Protein AF-A0A4S8QZP9-F1 (afdb_monomer_lite)

InterPro domains:
  IPR011009 Protein kinase-like domain superfamily [SSF56112] (64-134)

Sequence (142 aa):
MNAFDAGKLPTTMPICCIKGIIVVDIEEVLENCKTVSEIELNEKWGYNQDDATDITNPKYMAGFVLSYIEKKGTLFNIAPWNDCSNELRHRWAYELKDLVHQIHTADLIWGDAKPQNILVDMNDRLWLIDFDGGYTPSWAEK

Secondary structure (DSSP, 8-state):
-----GGGS-TTS-B--EEEEEEEEHHHHHTTSPPPPHHHHHHHH---TTTS-------EEEEEEE----EEEEHHHHTTSTTS-HHHHHHHHHHHHHHHHHHHHTT---TT--GGGEEEETTS-EEE---S----TTSS--

Structure (mmCIF, N/CA/C/O backbone):
data_AF-A0A4S8QZP9-F1
#
_entry.id   AF-A0A4S8QZP9-F1
#
loop_
_atom_site.group_PDB
_atom_site.id
_atom_site.type_symbol
_atom_site.label_atom_id
_atom_site.label_alt_id
_atom_site.label_comp_id
_atom_site.label_asym_id
_atom_site.label_entity_id
_atom_site.label_seq_id
_atom_site.pdbx_PDB_ins_code
_atom_site.Cartn_x
_atom_site.Cartn_y
_atom_site.Cartn_z
_atom_site.occupancy
_atom_site.B_iso_or_equiv
_atom_site.auth_seq_id
_atom_site.auth_comp_id
_atom_site.auth_asym_id
_atom_site.auth_atom_id
_atom_site.pdbx_PDB_model_num
ATOM 1 N N . MET A 1 1 ? -19.133 6.176 2.510 1.00 45.94 1 MET A N 1
ATOM 2 C CA . MET A 1 1 ? -18.125 5.581 1.613 1.00 45.94 1 MET A CA 1
ATOM 3 C C . MET A 1 1 ? -18.460 4.101 1.487 1.00 45.94 1 MET A C 1
ATOM 5 O O . MET A 1 1 ? -18.696 3.483 2.518 1.00 45.94 1 MET A O 1
ATOM 9 N N . ASN A 1 2 ? -18.616 3.560 0.275 1.00 50.47 2 ASN A N 1
ATOM 10 C CA . ASN A 1 2 ? -18.863 2.122 0.111 1.00 50.47 2 ASN A CA 1
ATOM 11 C C . ASN A 1 2 ? -17.557 1.376 0.401 1.00 50.47 2 ASN A C 1
ATOM 13 O O . ASN A 1 2 ? -16.508 1.804 -0.072 1.00 50.47 2 ASN A O 1
ATOM 17 N N . ALA A 1 3 ? -17.613 0.304 1.192 1.00 59.31 3 ALA A N 1
ATOM 18 C CA . ALA A 1 3 ? -16.432 -0.497 1.496 1.00 59.31 3 ALA A CA 1
ATOM 19 C C . ALA A 1 3 ? -15.829 -1.072 0.203 1.00 59.31 3 ALA A C 1
ATOM 21 O O . ALA A 1 3 ? -16.561 -1.546 -0.669 1.00 59.31 3 ALA A O 1
ATOM 22 N N . PHE A 1 4 ? -14.500 -1.029 0.086 1.00 71.56 4 PHE A N 1
ATOM 23 C CA . PHE A 1 4 ? -13.775 -1.667 -1.008 1.00 71.56 4 PHE A CA 1
ATOM 24 C C . PHE A 1 4 ? -13.903 -3.192 -0.868 1.00 71.56 4 PHE A C 1
ATOM 26 O O . PHE A 1 4 ? -13.259 -3.806 -0.016 1.00 71.56 4 PHE A O 1
ATOM 33 N N . ASP A 1 5 ? -14.777 -3.803 -1.670 1.00 77.06 5 ASP A N 1
ATOM 34 C CA . ASP A 1 5 ? -14.998 -5.250 -1.651 1.00 77.06 5 ASP A CA 1
ATOM 35 C C . ASP A 1 5 ? -13.928 -5.973 -2.477 1.00 77.06 5 ASP A C 1
ATOM 37 O O . ASP A 1 5 ? -14.099 -6.263 -3.664 1.00 77.06 5 ASP A O 1
ATOM 41 N N . ALA A 1 6 ? -12.812 -6.285 -1.818 1.00 74.88 6 ALA A N 1
ATOM 42 C CA . ALA A 1 6 ? -11.719 -7.050 -2.407 1.00 74.88 6 ALA A CA 1
ATOM 43 C C . ALA A 1 6 ? -12.132 -8.463 -2.869 1.00 74.88 6 ALA A C 1
ATOM 45 O O . ALA A 1 6 ? -11.390 -9.080 -3.628 1.00 74.88 6 ALA A O 1
ATOM 46 N N . GLY A 1 7 ? -13.308 -8.976 -2.474 1.00 81.38 7 GLY A N 1
ATOM 47 C CA . GLY A 1 7 ? -13.829 -10.263 -2.944 1.00 81.38 7 GLY A CA 1
ATOM 48 C C . GLY A 1 7 ? -14.111 -10.308 -4.450 1.00 81.38 7 GLY A C 1
ATOM 49 O O . GLY A 1 7 ? -14.204 -11.393 -5.020 1.00 81.38 7 GLY A O 1
ATOM 50 N N . LYS A 1 8 ? -14.202 -9.145 -5.108 1.00 85.38 8 LYS A N 1
ATOM 51 C CA . LYS A 1 8 ? -14.336 -9.033 -6.569 1.00 85.38 8 LYS A CA 1
ATOM 52 C C . LYS A 1 8 ? -13.006 -9.115 -7.323 1.00 85.38 8 LYS A C 1
ATOM 54 O O . LYS A 1 8 ? -13.012 -9.231 -8.546 1.00 85.38 8 LYS A O 1
ATOM 59 N N . LEU A 1 9 ? -11.877 -9.024 -6.621 1.00 87.56 9 LEU A N 1
ATOM 60 C CA . LEU A 1 9 ? -10.546 -9.043 -7.221 1.00 87.56 9 LEU A CA 1
ATOM 61 C C . LEU A 1 9 ? -9.980 -10.468 -7.277 1.00 87.56 9 LEU A C 1
ATOM 63 O O . LEU A 1 9 ? -10.350 -11.319 -6.463 1.00 87.56 9 LEU A O 1
ATOM 67 N N . PRO A 1 10 ? -9.041 -10.749 -8.199 1.00 88.88 10 PRO A N 1
ATOM 68 C CA . PRO A 1 10 ? -8.305 -12.006 -8.184 1.00 88.88 10 PRO A CA 1
ATOM 69 C C . PRO A 1 10 ? -7.611 -12.226 -6.834 1.00 88.88 10 PRO A C 1
ATOM 71 O O . PRO A 1 10 ? -6.960 -11.326 -6.306 1.00 88.88 10 PRO A O 1
ATOM 74 N N . THR A 1 11 ? -7.668 -13.446 -6.297 1.00 85.00 11 THR A N 1
ATOM 75 C CA . THR A 1 11 ? -7.042 -13.788 -5.001 1.00 85.00 11 THR A CA 1
ATOM 76 C C . THR A 1 11 ? -5.520 -13.643 -4.995 1.00 85.00 11 THR A C 1
ATOM 78 O O . THR A 1 11 ? -4.906 -13.578 -3.933 1.00 85.00 11 THR A O 1
ATOM 81 N N . THR A 1 12 ? -4.906 -13.600 -6.177 1.00 88.50 12 THR A N 1
ATOM 82 C CA . THR A 1 12 ? -3.469 -13.401 -6.387 1.00 88.50 12 THR A CA 1
ATOM 83 C C . THR A 1 12 ? -3.079 -11.934 -6.537 1.00 88.50 12 THR A C 1
ATOM 85 O O . THR A 1 12 ? -1.900 -11.646 -6.739 1.00 88.50 12 THR A O 1
ATOM 88 N N . MET A 1 13 ? -4.040 -11.008 -6.515 1.00 91.69 13 MET A N 1
ATOM 89 C CA . MET A 1 13 ? -3.746 -9.596 -6.696 1.00 91.69 13 MET A CA 1
ATOM 90 C C . MET A 1 13 ? -2.917 -9.077 -5.502 1.00 91.69 13 MET A C 1
ATOM 92 O O . MET A 1 13 ? -3.301 -9.309 -4.353 1.00 91.69 13 MET A O 1
ATOM 96 N N . PRO A 1 14 ? -1.781 -8.392 -5.739 1.00 93.31 14 PRO A N 1
ATOM 97 C CA . PRO A 1 14 ? -0.871 -7.949 -4.686 1.00 93.31 14 PRO A CA 1
ATOM 98 C C . PRO A 1 14 ? -1.421 -6.704 -3.981 1.00 93.31 14 PRO A C 1
ATOM 100 O O . PRO A 1 14 ? -0.997 -5.574 -4.221 1.00 93.31 14 PRO A O 1
ATOM 103 N N . ILE A 1 15 ? -2.402 -6.911 -3.108 1.00 91.38 15 ILE A N 1
ATOM 104 C CA . ILE A 1 15 ? -3.008 -5.861 -2.291 1.00 91.38 15 ILE A CA 1
ATOM 105 C C . ILE A 1 15 ? -2.868 -6.191 -0.807 1.00 91.38 15 ILE A C 1
ATOM 107 O O . ILE A 1 15 ? -2.929 -7.354 -0.395 1.00 91.38 15 ILE A O 1
ATOM 111 N N . CYS A 1 16 ? -2.701 -5.166 0.026 1.00 89.25 16 CYS A N 1
ATOM 112 C CA . CYS A 1 16 ? -2.785 -5.364 1.468 1.00 89.25 16 CYS A CA 1
ATOM 113 C C . CYS A 1 16 ? -4.232 -5.670 1.874 1.00 89.25 16 CYS A C 1
ATOM 115 O O . CYS A 1 16 ? -5.137 -4.873 1.643 1.00 89.25 16 CYS A O 1
ATOM 117 N N . CYS A 1 17 ? -4.441 -6.828 2.499 1.00 85.88 17 CYS A N 1
ATOM 118 C CA . CYS A 1 17 ? -5.753 -7.257 2.972 1.00 85.88 17 CYS A CA 1
ATOM 119 C C . CYS A 1 17 ? -5.861 -7.136 4.492 1.00 85.88 17 CYS A C 1
ATOM 121 O O . CYS A 1 17 ? -4.941 -7.548 5.212 1.00 85.88 17 CYS A O 1
ATOM 123 N N . ILE A 1 18 ? -7.027 -6.688 4.963 1.00 85.81 18 ILE A N 1
ATOM 124 C CA . ILE A 1 18 ? -7.441 -6.829 6.361 1.00 85.81 18 ILE A CA 1
ATOM 125 C C . ILE A 1 18 ? -7.666 -8.318 6.645 1.00 85.81 18 ILE A C 1
ATOM 127 O O . ILE A 1 18 ? -8.374 -9.013 5.917 1.00 85.81 18 ILE A O 1
ATOM 131 N N . LYS A 1 19 ? -7.029 -8.817 7.701 1.00 86.06 19 LYS A N 1
ATOM 132 C CA . LYS A 1 19 ? -7.128 -10.197 8.193 1.00 86.06 19 LYS A CA 1
ATOM 133 C C . LYS A 1 19 ? -8.022 -10.321 9.422 1.00 86.06 19 LYS A C 1
ATOM 135 O O . LYS A 1 19 ? -8.446 -11.423 9.748 1.00 86.06 19 LYS A O 1
ATOM 140 N N . GLY A 1 20 ? -8.323 -9.208 10.080 1.00 86.75 20 GLY A N 1
ATOM 141 C CA . GLY A 1 20 ? -9.218 -9.171 11.225 1.00 86.75 20 GLY A CA 1
ATOM 142 C C . GLY A 1 20 ? -9.399 -7.760 11.763 1.00 86.75 20 GLY A C 1
ATOM 143 O O . GLY A 1 20 ? -8.655 -6.844 11.409 1.00 86.75 20 GLY A O 1
ATOM 144 N N . ILE A 1 21 ? -10.390 -7.614 12.633 1.00 89.12 21 ILE A N 1
ATOM 145 C CA . ILE A 1 21 ? -10.621 -6.416 13.436 1.00 89.12 21 ILE A CA 1
ATOM 146 C C . ILE A 1 21 ? -10.395 -6.825 14.886 1.00 89.12 21 ILE A C 1
ATOM 148 O O . ILE A 1 21 ? -10.928 -7.842 15.331 1.00 89.12 21 ILE A O 1
ATOM 152 N N . ILE A 1 22 ? -9.593 -6.052 15.605 1.00 88.38 22 ILE A N 1
ATOM 153 C CA . ILE A 1 22 ? -9.390 -6.213 17.042 1.00 88.38 22 ILE A CA 1
ATOM 154 C C . ILE A 1 22 ? -10.124 -5.067 17.725 1.00 88.38 22 ILE A C 1
ATOM 156 O O . ILE A 1 22 ? -10.005 -3.922 17.303 1.00 88.38 22 ILE A O 1
ATOM 160 N N . VAL A 1 23 ? -10.874 -5.377 18.777 1.00 88.25 23 VAL A N 1
ATOM 161 C CA . VAL A 1 23 ? -11.479 -4.376 19.656 1.00 88.25 23 VAL A CA 1
ATOM 162 C C . VAL A 1 23 ? -10.846 -4.545 21.028 1.00 88.25 23 VAL A C 1
ATOM 164 O O . VAL A 1 23 ? -10.920 -5.632 21.599 1.00 88.25 23 VAL A O 1
ATOM 167 N N . VAL A 1 24 ? -10.196 -3.496 21.521 1.00 85.56 24 VAL A N 1
ATOM 168 C CA . VAL A 1 24 ? -9.487 -3.477 22.810 1.00 85.56 24 VAL A CA 1
ATOM 169 C C . VAL A 1 24 ? -10.041 -2.383 23.705 1.00 85.56 24 VAL A C 1
ATOM 171 O O . VAL A 1 24 ? -10.591 -1.403 23.202 1.00 85.56 24 VAL A O 1
ATOM 174 N N . ASP A 1 25 ? -9.910 -2.550 25.020 1.00 86.19 25 ASP A N 1
ATOM 175 C CA . ASP A 1 25 ? -10.184 -1.467 25.963 1.00 86.19 25 ASP A CA 1
ATOM 176 C C . ASP A 1 25 ? -9.152 -0.352 25.756 1.00 86.19 25 ASP A C 1
ATOM 178 O O . ASP A 1 25 ? -7.958 -0.623 25.598 1.00 86.19 25 ASP A O 1
ATOM 182 N N . ILE A 1 26 ? -9.606 0.901 25.689 1.00 82.75 26 ILE A N 1
ATOM 183 C CA . ILE A 1 26 ? -8.686 2.011 25.439 1.00 82.75 26 ILE A CA 1
ATOM 184 C C . ILE A 1 26 ? -7.714 2.201 26.603 1.00 82.75 26 ILE A C 1
ATOM 186 O O . ILE A 1 26 ? -6.581 2.614 26.371 1.00 82.75 26 ILE A O 1
ATOM 190 N N . GLU A 1 27 ? -8.132 1.898 27.837 1.00 82.06 27 GLU A N 1
ATOM 191 C CA . GLU A 1 27 ? -7.287 2.077 29.017 1.00 82.06 27 GLU A CA 1
ATOM 192 C C . GLU A 1 27 ? -6.055 1.166 28.922 1.00 82.06 27 GLU A C 1
ATOM 194 O O . GLU A 1 27 ? -4.936 1.643 29.098 1.00 82.06 27 GLU A O 1
ATOM 199 N N . GLU A 1 28 ? -6.236 -0.087 28.488 1.00 80.44 28 GLU A N 1
ATOM 200 C CA . GLU A 1 28 ? -5.149 -1.053 28.251 1.00 80.44 28 GLU A CA 1
ATOM 201 C C . GLU A 1 28 ? -4.156 -0.567 27.178 1.00 80.44 28 GLU A C 1
ATOM 203 O O . GLU A 1 28 ? -2.941 -0.732 27.308 1.00 80.44 28 GLU A O 1
ATOM 208 N N . VAL A 1 29 ? -4.649 0.075 26.112 1.00 77.00 29 VAL A N 1
ATOM 209 C CA . VAL A 1 29 ? -3.782 0.657 25.070 1.00 77.00 29 VAL A CA 1
ATOM 210 C C . VAL A 1 29 ? -2.995 1.844 25.621 1.00 77.00 29 VAL A C 1
ATOM 212 O O . VAL A 1 29 ? -1.799 1.987 25.350 1.00 77.00 29 VAL A O 1
ATOM 215 N N . LEU A 1 30 ? -3.663 2.700 26.395 1.00 76.69 30 LEU A N 1
ATOM 216 C CA . LEU A 1 30 ? -3.092 3.940 26.904 1.00 76.69 30 LEU A CA 1
ATOM 217 C C . LEU A 1 30 ? -2.089 3.724 28.042 1.00 76.69 30 LEU A C 1
ATOM 219 O O . LEU A 1 30 ? -1.211 4.569 28.200 1.00 76.69 30 LEU A O 1
ATOM 223 N N . GLU A 1 31 ? -2.137 2.599 28.767 1.00 78.56 31 GLU A N 1
ATOM 224 C CA . GLU A 1 31 ? -1.158 2.249 29.814 1.00 78.56 31 GLU A CA 1
ATOM 225 C C . GLU A 1 31 ? 0.300 2.351 29.335 1.00 78.56 31 GLU A C 1
ATOM 227 O O . GLU A 1 31 ? 1.192 2.721 30.101 1.00 78.56 31 GLU A O 1
ATOM 232 N N . ASN A 1 32 ? 0.548 2.062 28.054 1.00 74.69 32 ASN A N 1
ATOM 233 C CA . ASN A 1 32 ? 1.882 2.093 27.453 1.00 74.69 32 ASN A CA 1
ATOM 234 C C . ASN A 1 32 ? 2.131 3.330 26.573 1.00 74.69 32 ASN A C 1
ATOM 236 O O . ASN A 1 32 ? 3.230 3.501 26.033 1.00 74.69 32 ASN A O 1
ATOM 240 N N . CYS A 1 33 ? 1.137 4.208 26.415 1.00 72.38 33 CYS A N 1
ATOM 241 C CA . CYS A 1 33 ? 1.272 5.433 25.639 1.00 72.38 33 CYS A CA 1
ATOM 242 C C . CYS A 1 33 ? 1.848 6.558 26.500 1.00 72.38 33 CYS A C 1
ATOM 244 O O . CYS A 1 33 ? 1.361 6.868 27.585 1.00 72.38 33 CYS A O 1
ATOM 246 N N . LYS A 1 34 ? 2.865 7.248 25.976 1.00 76.12 34 LYS A N 1
ATOM 247 C CA . LYS A 1 34 ? 3.285 8.525 26.557 1.00 76.12 34 LYS A CA 1
ATOM 248 C C . LYS A 1 34 ? 2.187 9.549 26.316 1.00 76.12 34 LYS A C 1
ATOM 250 O O . LYS A 1 34 ? 1.856 9.833 25.166 1.00 76.12 34 LYS A O 1
ATOM 255 N N . THR A 1 35 ? 1.660 10.118 27.390 1.00 69.31 35 THR A N 1
ATOM 256 C CA . THR A 1 35 ? 0.780 11.279 27.316 1.00 69.31 35 THR A CA 1
ATOM 257 C C . THR A 1 35 ? 1.556 12.459 26.743 1.00 69.31 35 THR A C 1
ATOM 259 O O . THR A 1 35 ? 2.607 12.842 27.256 1.00 69.31 35 THR A O 1
ATOM 262 N N . VAL A 1 36 ? 1.044 13.008 25.645 1.00 73.62 36 VAL A N 1
ATOM 263 C CA . VAL A 1 36 ? 1.566 14.207 24.985 1.00 73.62 36 VAL A CA 1
ATOM 264 C C . VAL A 1 36 ? 0.684 15.376 25.408 1.00 73.62 36 VAL A C 1
ATOM 266 O O . VAL A 1 36 ? -0.535 15.227 25.482 1.00 73.62 36 VAL A O 1
ATOM 269 N N . SER A 1 37 ? 1.285 16.521 25.737 1.00 77.12 37 SER A N 1
ATOM 270 C CA . SER A 1 37 ? 0.502 17.697 26.128 1.00 77.12 37 SER A CA 1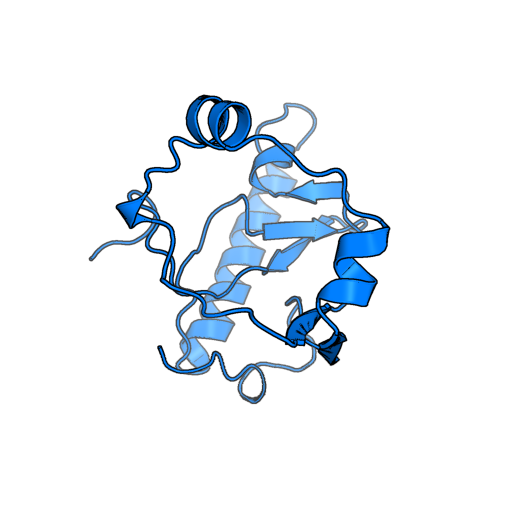
ATOM 271 C C . SER A 1 37 ? -0.278 18.258 24.937 1.00 77.12 37 SER A C 1
ATOM 273 O O . SER A 1 37 ? 0.174 18.172 23.797 1.00 77.12 37 SER A O 1
ATOM 275 N N . GLU A 1 38 ? -1.427 18.878 25.201 1.00 70.81 38 GLU A N 1
ATOM 276 C CA . GLU A 1 38 ? -2.236 19.548 24.173 1.00 70.81 38 GLU A CA 1
ATOM 277 C C . GLU A 1 38 ? -1.420 20.599 23.405 1.00 70.81 38 GLU A C 1
ATOM 279 O O . GLU A 1 38 ? -1.484 20.665 22.185 1.00 70.81 38 GLU A O 1
ATOM 284 N N . ILE A 1 39 ? -0.554 21.343 24.102 1.00 78.69 39 ILE A N 1
ATOM 285 C CA . ILE A 1 39 ? 0.360 22.322 23.493 1.00 78.69 39 ILE A CA 1
ATOM 286 C C . ILE A 1 39 ? 1.260 21.650 22.450 1.00 78.69 39 ILE A C 1
ATOM 288 O O . ILE A 1 39 ? 1.385 22.143 21.333 1.00 78.69 39 ILE A O 1
ATOM 292 N N . GLU A 1 40 ? 1.847 20.503 22.788 1.00 78.62 40 GLU A N 1
ATOM 293 C CA . GLU A 1 40 ? 2.735 19.772 21.882 1.00 78.62 40 GLU A CA 1
ATOM 294 C C . GLU A 1 40 ? 1.974 19.175 20.686 1.00 78.62 40 GLU A C 1
ATOM 296 O O . GLU A 1 40 ? 2.498 19.148 19.572 1.00 78.62 40 GLU A O 1
ATOM 301 N N . LEU A 1 41 ? 0.723 18.742 20.875 1.00 74.88 41 LEU A N 1
ATOM 302 C CA . LEU A 1 41 ? -0.137 18.304 19.771 1.00 74.88 41 LEU A CA 1
ATOM 303 C C . LEU A 1 41 ? -0.484 19.465 18.829 1.00 74.88 41 LEU A C 1
ATOM 305 O O . LEU A 1 41 ? -0.382 19.307 17.609 1.00 74.88 41 LEU A O 1
ATOM 309 N N . ASN A 1 42 ? -0.825 20.630 19.382 1.00 77.06 42 ASN A N 1
ATOM 310 C CA . ASN A 1 42 ? -1.186 21.827 18.623 1.00 77.06 42 ASN A CA 1
ATOM 311 C C . ASN A 1 42 ? 0.014 22.360 17.827 1.00 77.06 42 ASN A C 1
ATOM 313 O O . ASN A 1 42 ? -0.111 22.640 16.636 1.00 77.06 42 ASN A O 1
ATOM 317 N N . GLU A 1 43 ? 1.197 22.437 18.443 1.00 81.25 43 GLU A N 1
ATOM 318 C CA . GLU A 1 43 ? 2.427 22.874 17.770 1.00 81.25 43 GLU A CA 1
ATOM 319 C C . GLU A 1 43 ? 2.865 21.910 16.660 1.00 81.25 43 GLU A C 1
ATOM 321 O O . GLU A 1 43 ? 3.365 22.343 15.621 1.00 81.25 43 GLU A O 1
ATOM 326 N N . LYS A 1 44 ? 2.683 20.599 16.862 1.00 79.06 44 LYS A N 1
ATOM 327 C CA . LYS A 1 44 ? 3.176 19.57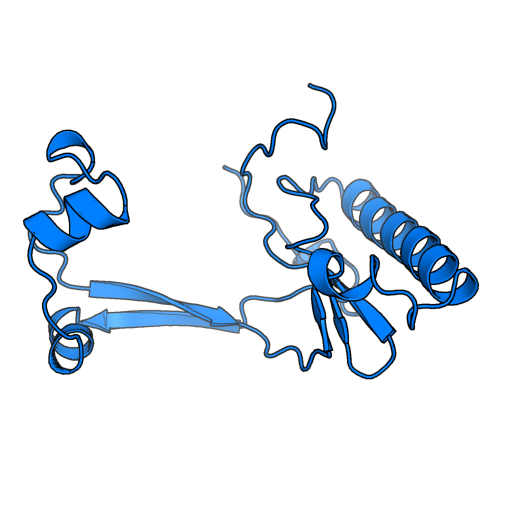5 15.934 1.00 79.06 44 LYS A CA 1
ATOM 328 C C . LYS A 1 44 ? 2.229 19.286 14.773 1.00 79.06 44 LYS A C 1
ATOM 330 O O . LYS A 1 44 ? 2.699 19.022 13.668 1.00 79.06 44 LYS A O 1
ATOM 335 N N . TRP A 1 45 ? 0.921 19.292 15.019 1.00 76.88 45 TRP A N 1
ATOM 336 C CA . TRP A 1 45 ? -0.086 18.838 14.054 1.00 76.88 45 TRP A CA 1
ATOM 337 C C . TRP A 1 45 ? -1.150 19.888 13.730 1.00 76.88 45 TRP A C 1
ATOM 339 O O . TRP A 1 45 ? -2.017 19.618 12.906 1.00 76.88 45 TRP A O 1
ATOM 349 N N . GLY A 1 46 ? -1.089 21.077 14.341 1.00 72.75 46 GLY A N 1
ATOM 350 C CA . GLY A 1 46 ? -2.083 22.131 14.130 1.00 72.75 46 GLY A CA 1
ATOM 351 C C . GLY A 1 46 ? -3.464 21.779 14.679 1.00 72.75 46 GLY A C 1
ATOM 352 O O . GLY A 1 46 ? -4.454 22.312 14.187 1.00 72.75 46 GLY A O 1
ATOM 353 N N . TYR A 1 47 ? -3.519 20.868 15.655 1.00 61.91 47 TYR A N 1
ATOM 354 C CA . TYR A 1 47 ? -4.759 20.431 16.287 1.00 61.91 47 TYR A CA 1
ATOM 355 C C . TYR A 1 47 ? -5.447 21.639 16.941 1.00 61.91 47 TYR A C 1
ATOM 357 O O . TYR A 1 47 ? -4.821 22.360 17.719 1.00 61.91 47 TYR A O 1
ATOM 365 N N . ASN A 1 48 ? -6.708 21.902 16.602 1.00 60.91 48 ASN A N 1
ATOM 366 C CA . ASN A 1 48 ? -7.530 22.899 17.284 1.00 60.91 48 ASN A CA 1
ATOM 367 C C . ASN A 1 48 ? -8.622 22.196 18.090 1.00 60.91 48 ASN A C 1
ATOM 369 O O . ASN A 1 48 ? -9.011 21.071 17.794 1.00 60.91 48 ASN A O 1
ATOM 373 N N . GLN A 1 49 ? -9.148 22.865 19.113 1.00 56.06 49 GLN A N 1
ATOM 374 C CA . GLN A 1 49 ? -10.167 22.296 20.003 1.00 56.06 49 GLN A CA 1
ATOM 375 C C . GLN A 1 49 ? -11.458 21.879 19.262 1.00 56.06 49 GLN A C 1
ATOM 377 O O . GLN A 1 49 ? -12.185 21.022 19.751 1.00 56.06 49 GLN A O 1
ATOM 382 N N . ASP A 1 50 ? -11.695 22.421 18.061 1.00 59.50 50 ASP A N 1
ATOM 383 C CA . ASP A 1 50 ? -12.792 22.038 17.160 1.00 59.50 50 ASP A CA 1
ATOM 384 C C . ASP A 1 50 ? -12.545 20.707 16.407 1.00 59.50 50 ASP A C 1
ATOM 386 O O . ASP A 1 50 ? -13.495 20.098 15.914 1.00 59.50 50 ASP A O 1
ATOM 390 N N . ASP A 1 51 ? -11.290 20.237 16.321 1.00 55.88 51 ASP A N 1
ATOM 391 C CA . ASP A 1 51 ? -10.911 18.943 15.719 1.00 55.88 51 ASP A CA 1
ATOM 392 C C . ASP A 1 51 ? -11.094 17.776 16.698 1.00 55.88 51 ASP A C 1
ATOM 394 O O . ASP A 1 51 ? -11.183 16.610 16.291 1.00 55.88 51 ASP A O 1
ATOM 398 N N . ALA A 1 52 ? -11.171 18.085 17.996 1.00 55.19 52 ALA A N 1
ATOM 399 C CA . ALA A 1 52 ? -11.612 17.145 19.004 1.00 55.19 52 ALA A CA 1
ATOM 400 C C . ALA A 1 52 ? -13.113 16.929 18.806 1.00 55.19 52 ALA A C 1
ATOM 402 O O . ALA A 1 52 ? -13.956 17.608 19.390 1.00 55.19 52 ALA A O 1
ATOM 403 N N . THR A 1 53 ? -13.466 15.946 17.977 1.00 53.12 53 THR A N 1
ATOM 404 C CA . THR A 1 53 ? -14.782 15.319 18.090 1.00 53.12 53 THR A CA 1
ATOM 405 C C . THR A 1 53 ? -14.998 15.013 19.563 1.00 53.12 53 THR A C 1
ATOM 407 O O . THR A 1 53 ? -14.095 14.470 20.196 1.00 53.12 53 THR A O 1
ATOM 410 N N . ASP A 1 54 ? -16.149 15.392 20.103 1.00 50.66 54 ASP A N 1
ATOM 411 C CA . ASP A 1 54 ? -16.542 15.164 21.491 1.00 50.66 54 ASP A CA 1
ATOM 412 C C . ASP A 1 54 ? -16.711 13.643 21.704 1.00 50.66 54 ASP A C 1
ATOM 414 O O . ASP A 1 54 ? -17.816 13.098 21.735 1.00 50.66 54 ASP A O 1
ATOM 418 N N . ILE A 1 55 ? -15.594 12.903 21.705 1.00 53.91 55 ILE A N 1
ATOM 419 C CA . ILE A 1 55 ? -15.567 11.471 21.961 1.00 53.91 55 ILE A CA 1
ATOM 420 C C . ILE A 1 55 ? -15.749 11.364 23.463 1.00 53.91 55 ILE A C 1
ATOM 422 O O . ILE A 1 55 ? -14.793 11.411 24.234 1.00 53.91 55 ILE A O 1
ATOM 426 N N . THR A 1 56 ? -17.004 11.277 23.888 1.00 54.97 56 THR A N 1
ATOM 427 C CA . THR A 1 56 ? -17.357 11.028 25.279 1.00 54.97 56 THR A CA 1
ATOM 428 C C . THR A 1 56 ? -16.741 9.693 25.693 1.00 54.97 56 THR A C 1
ATOM 430 O O . THR A 1 56 ? -17.301 8.636 25.415 1.00 54.97 56 THR A O 1
ATOM 433 N N . ASN A 1 57 ? -15.551 9.759 26.288 1.00 58.88 57 ASN A N 1
ATOM 434 C CA . ASN A 1 57 ? -14.800 8.679 26.917 1.00 58.88 57 ASN A CA 1
ATOM 435 C C . ASN A 1 57 ? -14.892 7.326 26.166 1.00 58.88 57 ASN A C 1
ATOM 437 O O . ASN A 1 57 ? -15.623 6.427 26.601 1.00 58.88 57 ASN A O 1
ATOM 441 N N . PRO A 1 58 ? -14.221 7.167 25.007 1.00 64.62 58 PRO A N 1
ATOM 442 C CA . PRO A 1 58 ? -14.333 5.950 24.212 1.00 64.62 58 PRO A CA 1
ATOM 443 C C . PRO A 1 58 ? -13.785 4.767 25.004 1.00 64.62 58 PRO A C 1
ATOM 445 O O . PRO A 1 58 ? -12.585 4.637 25.167 1.00 64.62 58 PRO A O 1
ATOM 448 N N . LYS A 1 59 ? -14.657 3.876 25.476 1.00 76.75 59 LYS A N 1
ATOM 449 C CA . LYS A 1 59 ? -14.229 2.701 26.248 1.00 76.75 59 LYS A CA 1
ATOM 450 C C . LYS A 1 59 ? -13.409 1.704 25.419 1.00 76.75 59 LYS A C 1
ATOM 452 O O . LYS A 1 59 ? -12.621 0.946 25.966 1.00 76.75 59 LYS A O 1
ATOM 457 N N . TYR A 1 60 ? -13.597 1.693 24.099 1.00 80.56 60 TYR A N 1
ATOM 458 C CA . TYR A 1 60 ? -12.988 0.703 23.219 1.00 80.56 60 TYR A CA 1
ATOM 459 C C . TYR A 1 60 ? -12.364 1.344 21.980 1.00 80.56 60 TYR A C 1
ATOM 461 O O . TYR A 1 60 ? -12.950 2.241 21.375 1.00 80.56 60 TYR A O 1
ATOM 469 N N . MET A 1 61 ? -11.206 0.829 21.572 1.00 83.56 61 MET A N 1
ATOM 470 C CA . MET A 1 61 ? -10.540 1.148 20.312 1.00 83.56 61 MET A CA 1
ATOM 471 C C . MET A 1 61 ? -10.675 -0.031 19.346 1.00 83.56 61 MET A C 1
ATOM 473 O O . MET A 1 61 ? -10.410 -1.176 19.710 1.00 83.56 61 MET A O 1
ATOM 477 N N . ALA A 1 62 ? -11.064 0.254 18.102 1.00 86.31 62 ALA A N 1
ATOM 478 C CA . ALA A 1 62 ? -11.020 -0.715 17.014 1.00 86.31 62 ALA A CA 1
ATOM 479 C C . ALA A 1 62 ? -9.707 -0.562 16.232 1.00 86.31 62 ALA A C 1
ATOM 481 O O . ALA A 1 62 ? -9.360 0.534 15.798 1.00 86.31 62 ALA A O 1
ATOM 482 N N . GLY A 1 63 ? -8.992 -1.665 16.039 1.00 84.94 63 GLY A N 1
ATOM 483 C CA . GLY A 1 63 ? -7.794 -1.760 15.213 1.00 84.94 63 GLY A CA 1
ATOM 484 C C . GLY A 1 63 ? -7.964 -2.783 14.092 1.00 84.94 63 GLY A C 1
ATOM 485 O O . GLY A 1 63 ? -8.775 -3.706 14.183 1.00 84.94 63 GLY A O 1
ATOM 486 N N . PHE A 1 64 ? -7.168 -2.643 13.035 1.00 87.50 64 PHE A N 1
ATOM 487 C CA . PHE A 1 64 ? -7.140 -3.579 11.912 1.00 87.50 64 PHE A CA 1
ATOM 488 C C . PHE A 1 64 ? -5.875 -4.434 11.956 1.00 87.50 64 PHE A C 1
ATOM 490 O O . PHE A 1 64 ? -4.766 -3.918 12.082 1.00 87.50 64 PHE A O 1
ATOM 497 N N . VAL A 1 65 ? -6.030 -5.747 11.792 1.00 89.81 65 VAL A N 1
ATOM 498 C CA . VAL A 1 65 ? -4.908 -6.654 11.528 1.00 89.81 65 VAL A CA 1
ATOM 499 C C . VAL A 1 65 ? -4.710 -6.709 10.027 1.00 89.81 65 VAL A C 1
ATOM 501 O O . VAL A 1 65 ? -5.626 -7.087 9.299 1.00 89.81 65 VAL A O 1
ATOM 504 N N . LEU A 1 66 ? -3.523 -6.346 9.558 1.00 89.62 66 LEU A N 1
ATOM 505 C CA . LEU A 1 66 ? -3.193 -6.291 8.137 1.00 89.62 66 LEU A CA 1
ATOM 506 C C . LEU A 1 66 ? -2.244 -7.422 7.742 1.00 89.62 66 LEU A C 1
ATOM 508 O O . LEU A 1 66 ? -1.489 -7.948 8.559 1.00 89.62 66 LEU A O 1
ATOM 512 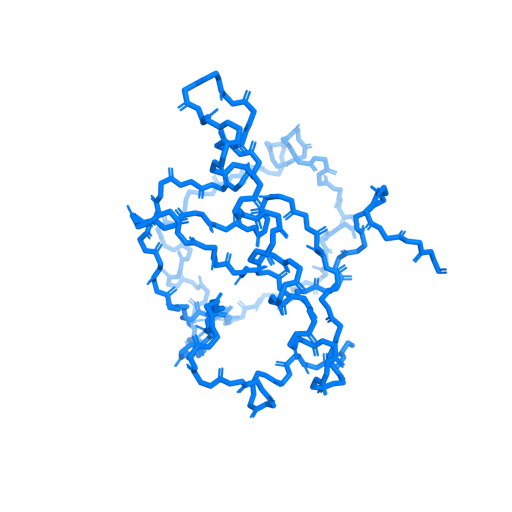N N . SER A 1 67 ? -2.264 -7.775 6.460 1.00 87.75 67 SER A N 1
ATOM 513 C CA . SER A 1 67 ? -1.250 -8.658 5.879 1.00 87.75 67 SER A CA 1
ATOM 514 C C . SER A 1 67 ? 0.103 -7.955 5.908 1.00 87.75 67 SER A C 1
ATOM 516 O O . SER A 1 67 ? 0.241 -6.867 5.350 1.00 87.75 67 SER A O 1
ATOM 518 N N . TYR A 1 68 ? 1.104 -8.569 6.538 1.00 91.31 68 TYR A N 1
ATOM 519 C CA . TYR A 1 68 ? 2.455 -8.025 6.490 1.00 91.31 68 TYR A CA 1
ATOM 520 C C . TYR A 1 68 ? 3.056 -8.230 5.097 1.00 91.31 68 TYR A C 1
ATOM 522 O O . TYR A 1 68 ? 3.085 -9.348 4.584 1.00 91.31 68 TYR A O 1
ATOM 530 N N . ILE A 1 69 ? 3.540 -7.138 4.508 1.00 93.31 69 ILE A N 1
ATOM 531 C CA . ILE A 1 69 ? 4.237 -7.127 3.222 1.00 93.31 69 ILE A CA 1
ATOM 532 C C . ILE A 1 69 ? 5.677 -6.698 3.493 1.00 93.31 69 ILE A C 1
ATOM 534 O O . ILE A 1 69 ? 5.938 -5.545 3.864 1.00 93.31 69 ILE A O 1
ATOM 538 N N . GLU A 1 70 ? 6.605 -7.636 3.316 1.00 95.69 70 GLU A N 1
ATOM 539 C CA . GLU A 1 70 ? 8.034 -7.345 3.340 1.00 95.69 70 GLU A CA 1
ATOM 540 C C . GLU A 1 70 ? 8.399 -6.509 2.107 1.00 95.69 70 GLU A C 1
ATOM 542 O O . GLU A 1 70 ? 8.035 -6.844 0.978 1.00 95.69 70 GLU A O 1
ATOM 547 N N . LYS A 1 71 ? 9.078 -5.379 2.322 1.00 95.44 71 LYS A N 1
ATOM 548 C CA . LYS A 1 71 ? 9.280 -4.362 1.286 1.00 95.44 71 LYS A CA 1
ATOM 549 C C . LYS A 1 71 ? 10.645 -3.700 1.365 1.00 95.44 71 LYS A C 1
ATOM 551 O O . LYS A 1 71 ? 11.182 -3.499 2.451 1.00 95.44 71 LYS A O 1
ATOM 556 N N . LYS A 1 72 ? 11.119 -3.241 0.207 1.00 95.56 72 LYS A N 1
ATOM 557 C CA . LYS A 1 72 ? 12.259 -2.322 0.075 1.00 95.56 72 LYS A CA 1
ATOM 558 C C . LYS A 1 72 ? 11.874 -0.887 0.447 1.00 95.56 72 LYS A C 1
ATOM 560 O O . LYS A 1 72 ? 12.706 -0.115 0.907 1.00 95.56 72 LYS A O 1
ATOM 565 N N . GLY A 1 73 ? 10.607 -0.523 0.246 1.00 95.19 73 GLY A N 1
ATOM 566 C CA . GLY A 1 73 ? 10.104 0.834 0.447 1.00 95.19 73 GLY A CA 1
ATOM 567 C C . GLY A 1 73 ? 8.858 1.110 -0.388 1.00 95.19 73 GLY A C 1
ATOM 568 O O . GLY A 1 73 ? 8.252 0.191 -0.939 1.00 95.19 73 GLY A O 1
ATOM 569 N N . THR A 1 74 ? 8.467 2.380 -0.462 1.00 96.62 74 THR A N 1
ATOM 570 C CA . THR A 1 74 ? 7.401 2.840 -1.360 1.00 96.62 74 THR A CA 1
ATOM 571 C C . THR A 1 74 ? 7.969 3.177 -2.735 1.00 96.62 74 THR A C 1
ATOM 573 O O . THR A 1 74 ? 9.157 3.484 -2.869 1.00 96.62 74 THR A O 1
ATOM 576 N N . LEU A 1 75 ? 7.121 3.187 -3.762 1.00 95.75 75 LEU A N 1
ATOM 577 C CA . LEU A 1 75 ? 7.512 3.618 -5.100 1.00 95.75 75 LEU A CA 1
ATOM 578 C C . LEU A 1 75 ? 7.978 5.082 -5.094 1.00 95.75 75 LEU A C 1
ATOM 580 O O . LEU A 1 75 ? 8.957 5.401 -5.766 1.00 95.75 75 LEU A O 1
ATOM 584 N N . PHE A 1 76 ? 7.343 5.938 -4.278 1.00 95.19 76 PHE A N 1
ATOM 585 C CA . PHE A 1 76 ? 7.781 7.320 -4.028 1.00 95.19 76 PHE A CA 1
ATOM 586 C C . PHE A 1 76 ? 9.244 7.380 -3.592 1.00 95.19 76 PHE A C 1
ATOM 588 O O . PHE A 1 76 ? 10.016 8.189 -4.097 1.00 95.19 76 PHE A O 1
ATOM 595 N N . ASN A 1 77 ? 9.620 6.496 -2.668 1.00 93.62 77 ASN A N 1
ATOM 596 C CA . ASN A 1 77 ? 10.968 6.465 -2.141 1.00 93.62 77 ASN A CA 1
ATOM 597 C C . ASN A 1 77 ? 11.943 5.812 -3.102 1.00 93.62 77 ASN A C 1
ATOM 599 O O . ASN A 1 77 ? 13.088 6.184 -3.040 1.00 93.62 77 ASN A O 1
ATOM 603 N N . ILE A 1 78 ? 11.569 4.847 -3.942 1.00 94.19 78 ILE A N 1
ATOM 604 C CA . ILE A 1 78 ? 12.560 4.049 -4.690 1.00 94.19 78 ILE A CA 1
ATOM 605 C C . ILE A 1 78 ? 12.760 4.555 -6.121 1.00 94.19 78 ILE A C 1
ATOM 607 O O . ILE A 1 78 ? 13.888 4.606 -6.610 1.00 94.19 78 ILE A O 1
ATOM 611 N N . ALA A 1 79 ? 11.685 4.944 -6.806 1.00 90.56 79 ALA A N 1
ATOM 612 C CA . ALA A 1 79 ? 11.742 5.300 -8.221 1.00 90.56 79 ALA A CA 1
ATOM 613 C C . ALA A 1 79 ? 12.664 6.496 -8.557 1.00 90.56 79 ALA A C 1
ATOM 615 O O . ALA A 1 79 ? 13.294 6.448 -9.620 1.00 90.56 79 ALA A O 1
ATOM 616 N N . PRO A 1 80 ? 12.798 7.545 -7.717 1.00 90.62 80 PRO A N 1
ATOM 617 C CA . PRO A 1 80 ? 13.629 8.707 -8.052 1.00 90.62 80 PRO A CA 1
ATOM 618 C C . PRO A 1 80 ? 15.147 8.475 -8.009 1.00 90.62 80 PRO A C 1
ATOM 620 O O . PRO A 1 80 ? 15.880 9.266 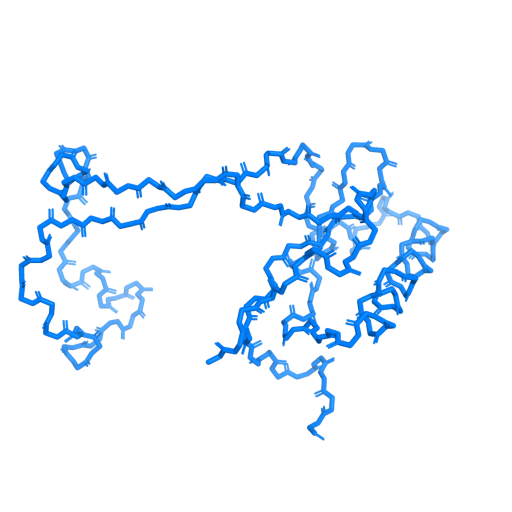-8.595 1.00 90.62 80 PRO A O 1
ATOM 623 N N . TRP A 1 81 ? 15.647 7.436 -7.331 1.00 84.50 81 TRP A N 1
ATOM 624 C CA . TRP A 1 81 ? 17.094 7.265 -7.137 1.00 84.50 81 TRP A CA 1
ATOM 625 C C . TRP A 1 81 ? 17.808 6.782 -8.396 1.00 84.50 81 TRP A C 1
ATOM 627 O O . TRP A 1 81 ? 17.286 5.959 -9.147 1.00 84.50 81 TRP A O 1
ATOM 637 N N . ASN A 1 82 ? 19.047 7.239 -8.582 1.00 76.12 82 ASN A N 1
ATOM 638 C CA . ASN A 1 82 ? 19.876 6.886 -9.739 1.00 76.12 82 ASN A CA 1
ATOM 639 C C . ASN A 1 82 ? 20.170 5.381 -9.843 1.00 76.12 82 ASN A C 1
ATOM 641 O O . ASN A 1 82 ? 20.339 4.881 -10.952 1.00 76.12 82 ASN A O 1
ATOM 645 N N . ASP A 1 83 ? 20.173 4.661 -8.719 1.00 84.06 83 ASP A N 1
ATOM 646 C CA . ASP A 1 83 ? 20.400 3.210 -8.688 1.00 84.06 83 ASP A CA 1
ATOM 647 C C . ASP A 1 83 ? 19.195 2.408 -9.210 1.00 84.06 83 ASP A C 1
ATOM 649 O O . ASP A 1 83 ? 19.313 1.226 -9.532 1.00 84.06 83 ASP A O 1
ATOM 653 N N . CYS A 1 84 ? 18.025 3.043 -9.337 1.00 90.12 84 CYS A N 1
ATOM 654 C CA . CYS A 1 84 ? 16.886 2.455 -10.023 1.00 90.12 84 CYS A CA 1
ATOM 655 C C . CYS A 1 84 ? 17.066 2.625 -11.537 1.00 90.12 84 CYS A C 1
ATOM 657 O O . CYS A 1 84 ? 17.175 3.743 -12.052 1.00 90.12 84 CYS A O 1
ATOM 659 N N . SER A 1 85 ? 17.095 1.509 -12.264 1.00 93.69 85 SER A N 1
ATOM 660 C CA . SER A 1 85 ? 17.266 1.518 -13.714 1.00 93.69 85 SER A CA 1
ATOM 661 C C . SER A 1 85 ? 15.985 1.962 -14.430 1.00 93.69 85 SER A C 1
ATOM 663 O O . SER A 1 85 ? 14.867 1.815 -13.926 1.00 93.69 85 SER A O 1
ATOM 665 N N . ASN A 1 86 ? 16.123 2.502 -15.641 1.00 94.19 86 ASN A N 1
ATOM 666 C CA . ASN A 1 86 ? 14.957 2.893 -16.433 1.00 94.19 86 ASN A CA 1
ATOM 667 C C . ASN A 1 86 ? 14.112 1.684 -16.835 1.00 94.19 86 ASN A C 1
ATOM 669 O O . ASN A 1 86 ? 12.891 1.796 -16.880 1.00 94.19 86 ASN A O 1
ATOM 673 N N . GLU A 1 87 ? 14.724 0.531 -17.087 1.00 95.69 87 GLU A N 1
ATOM 674 C CA . GLU A 1 87 ? 14.015 -0.715 -17.385 1.00 95.69 87 GLU A CA 1
ATOM 675 C C . GLU A 1 87 ? 13.104 -1.112 -16.219 1.00 95.69 87 GLU A C 1
ATOM 677 O O . GLU A 1 87 ? 11.948 -1.483 -16.432 1.00 95.69 87 GLU A O 1
ATOM 682 N N . LEU A 1 88 ? 13.592 -0.965 -14.984 1.00 95.62 88 LEU A N 1
ATOM 683 C CA . LEU A 1 88 ? 12.818 -1.262 -13.786 1.00 95.62 88 LEU A CA 1
ATOM 684 C C . LEU A 1 88 ? 11.629 -0.305 -13.618 1.00 95.62 88 LEU A C 1
ATOM 686 O O . LEU A 1 88 ? 10.506 -0.759 -13.395 1.00 95.62 88 LEU A O 1
ATOM 690 N N . ARG A 1 89 ? 11.841 1.002 -13.829 1.00 95.56 89 ARG A N 1
ATOM 691 C CA . ARG A 1 89 ? 10.756 2.003 -13.834 1.00 95.56 89 ARG A CA 1
ATOM 692 C C . ARG A 1 89 ? 9.683 1.683 -14.872 1.00 95.56 89 ARG A C 1
ATOM 694 O O . ARG A 1 89 ? 8.496 1.744 -14.561 1.00 95.56 89 ARG A O 1
ATOM 701 N N . HIS A 1 90 ? 10.085 1.317 -16.091 1.00 96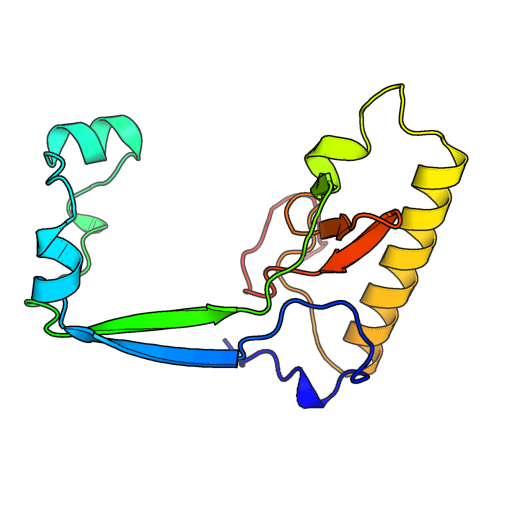.38 90 HIS A N 1
ATOM 702 C CA . HIS A 1 90 ? 9.142 0.938 -17.144 1.00 96.38 90 HIS A CA 1
ATOM 703 C C . HIS A 1 90 ? 8.354 -0.312 -16.756 1.00 96.38 90 HIS A C 1
ATOM 705 O O . HIS A 1 90 ? 7.138 -0.340 -16.931 1.00 96.38 90 HIS A O 1
ATOM 711 N N . ARG A 1 91 ? 9.015 -1.325 -16.183 1.00 97.38 91 ARG A N 1
ATOM 712 C CA . ARG A 1 91 ? 8.337 -2.534 -15.707 1.00 97.38 91 ARG A CA 1
ATOM 713 C C . ARG A 1 91 ? 7.281 -2.209 -14.652 1.00 97.38 91 ARG A C 1
ATOM 715 O O . ARG A 1 91 ? 6.154 -2.674 -14.782 1.00 97.38 91 ARG A O 1
ATOM 722 N N . TRP A 1 92 ? 7.617 -1.386 -13.660 1.00 97.75 92 TRP A N 1
ATOM 723 C CA . TRP A 1 92 ? 6.662 -0.941 -12.644 1.00 97.75 92 TRP A CA 1
ATOM 724 C C . TRP A 1 92 ? 5.506 -0.143 -13.236 1.00 97.75 92 TRP A C 1
ATOM 726 O O . TRP A 1 92 ? 4.371 -0.348 -12.829 1.00 97.75 92 TRP A O 1
ATOM 736 N N . ALA A 1 93 ? 5.751 0.717 -14.226 1.00 96.38 93 ALA A N 1
ATOM 737 C CA . ALA A 1 93 ? 4.675 1.439 -14.902 1.00 96.38 93 ALA A CA 1
ATOM 738 C C . ALA A 1 93 ? 3.694 0.485 -15.612 1.00 96.38 93 ALA A C 1
ATOM 740 O O . ALA A 1 93 ? 2.480 0.664 -15.507 1.00 96.38 93 ALA A O 1
ATOM 741 N N . TYR A 1 94 ? 4.200 -0.551 -16.293 1.00 97.69 94 TYR A N 1
ATOM 742 C CA . TYR A 1 94 ? 3.354 -1.578 -16.910 1.00 97.69 94 TYR A CA 1
ATOM 743 C C . TYR A 1 94 ? 2.592 -2.407 -15.873 1.00 97.69 94 TYR A C 1
ATOM 745 O O . TYR A 1 94 ? 1.397 -2.633 -16.041 1.00 97.69 94 TYR A O 1
ATOM 753 N N . GLU A 1 95 ? 3.261 -2.826 -14.799 1.00 97.38 95 GLU A N 1
ATOM 754 C CA . GLU A 1 95 ? 2.642 -3.582 -13.709 1.00 97.38 95 GLU A CA 1
ATOM 755 C C . GLU A 1 95 ? 1.549 -2.767 -13.008 1.00 97.38 95 GLU A C 1
ATOM 757 O O . GLU A 1 95 ? 0.438 -3.254 -12.828 1.00 97.38 95 GLU A O 1
ATOM 762 N N . LEU A 1 96 ? 1.815 -1.500 -12.687 1.00 96.69 96 LEU A N 1
ATOM 763 C CA . LEU A 1 96 ? 0.840 -0.603 -12.071 1.00 96.69 96 LEU A CA 1
ATOM 764 C C . LEU A 1 96 ? -0.382 -0.399 -12.970 1.00 96.69 96 LEU A C 1
ATOM 766 O O . LEU A 1 96 ? -1.512 -0.444 -12.489 1.00 96.69 96 LEU A O 1
ATOM 770 N N . LYS A 1 97 ? -0.164 -0.210 -14.278 1.00 96.12 97 LYS A N 1
ATOM 771 C CA . LYS A 1 97 ? -1.249 -0.096 -15.258 1.00 96.12 97 LYS A CA 1
ATOM 772 C C . LYS A 1 97 ? -2.136 -1.342 -15.255 1.00 96.12 97 LYS A C 1
ATOM 774 O O . LYS A 1 97 ? -3.356 -1.206 -15.293 1.00 96.12 97 LYS A O 1
ATOM 779 N N . ASP A 1 98 ? -1.534 -2.528 -15.217 1.00 96.31 98 ASP A N 1
ATOM 780 C CA . ASP A 1 98 ? -2.267 -3.793 -15.182 1.00 96.31 98 ASP A CA 1
ATOM 781 C C . ASP A 1 98 ? -3.067 -3.953 -13.881 1.00 96.31 98 ASP A C 1
ATOM 783 O O . ASP A 1 98 ? -4.256 -4.261 -13.920 1.00 96.31 98 ASP A O 1
ATOM 787 N N . LEU A 1 99 ? -2.467 -3.634 -12.730 1.00 95.50 99 LEU A N 1
ATOM 788 C CA . LEU A 1 99 ? -3.151 -3.676 -11.435 1.00 95.50 99 LEU A CA 1
ATOM 789 C C . LEU A 1 99 ? -4.349 -2.717 -11.384 1.00 95.50 99 LEU A C 1
ATOM 791 O O . LEU A 1 99 ? -5.443 -3.115 -10.989 1.00 95.50 99 LEU A O 1
ATOM 795 N N . VAL A 1 100 ? -4.180 -1.469 -11.830 1.00 93.56 100 VAL A N 1
ATOM 796 C CA . VAL A 1 100 ? -5.281 -0.491 -11.894 1.00 93.56 100 VAL A CA 1
ATOM 797 C C . VAL A 1 100 ? -6.375 -0.959 -12.857 1.00 93.56 100 VAL A C 1
ATOM 799 O O . VAL A 1 100 ? -7.561 -0.836 -12.554 1.00 93.56 100 VAL A O 1
ATOM 802 N N . HIS A 1 101 ? -6.000 -1.552 -13.993 1.00 93.88 101 HIS A N 1
ATOM 803 C CA . HIS A 1 101 ? -6.962 -2.117 -14.935 1.00 93.88 101 HIS A CA 1
ATOM 804 C C . HIS A 1 101 ? -7.785 -3.257 -14.316 1.00 93.88 101 HIS A C 1
ATOM 806 O O . HIS A 1 101 ? -9.002 -3.296 -14.509 1.00 93.88 101 HIS A O 1
ATOM 812 N N . GLN A 1 102 ? -7.159 -4.144 -13.536 1.00 93.69 102 GLN A N 1
ATOM 813 C CA . GLN A 1 102 ? -7.856 -5.214 -12.816 1.00 93.69 102 GLN A CA 1
ATOM 814 C C . GLN A 1 102 ? -8.861 -4.659 -11.794 1.00 93.69 102 GLN A C 1
ATOM 816 O O . GLN A 1 102 ? -9.985 -5.152 -11.730 1.00 93.69 102 GLN A O 1
ATOM 821 N N . ILE A 1 103 ? -8.502 -3.597 -11.058 1.00 92.00 103 ILE A N 1
ATOM 822 C CA . ILE A 1 103 ? -9.413 -2.920 -10.115 1.00 92.00 103 ILE A CA 1
ATOM 823 C C . ILE A 1 103 ? -10.642 -2.380 -10.845 1.00 92.00 103 ILE A C 1
ATOM 825 O O . ILE A 1 103 ? -11.772 -2.680 -10.464 1.00 92.00 103 ILE A O 1
ATOM 829 N N . HIS A 1 104 ? -10.427 -1.617 -11.917 1.00 90.81 104 HIS A N 1
ATOM 830 C CA . HIS A 1 104 ? -11.526 -1.001 -12.660 1.00 90.81 104 HIS A CA 1
ATOM 831 C C . HIS A 1 104 ? -12.415 -2.039 -13.358 1.00 90.81 104 HIS A C 1
ATOM 833 O O . HIS A 1 104 ? -13.624 -1.851 -13.436 1.00 90.81 104 HIS A O 1
ATOM 839 N N . THR A 1 105 ? -11.846 -3.158 -13.816 1.00 93.00 105 THR A N 1
ATOM 840 C CA . THR A 1 105 ? -12.608 -4.268 -14.421 1.00 93.00 105 THR A CA 1
ATOM 841 C C . THR A 1 105 ? -13.530 -4.961 -13.411 1.00 93.00 105 THR A C 1
ATOM 843 O O . THR A 1 105 ? -14.536 -5.547 -13.797 1.00 93.00 105 THR A O 1
ATOM 846 N N . ALA A 1 106 ? -13.217 -4.873 -12.116 1.00 90.19 106 ALA A N 1
ATOM 847 C CA . ALA A 1 106 ? -14.050 -5.377 -11.028 1.00 90.19 106 ALA A CA 1
ATOM 848 C C . ALA A 1 106 ? -15.107 -4.359 -10.535 1.00 90.19 106 ALA A C 1
ATOM 850 O O . ALA A 1 106 ? -15.706 -4.566 -9.475 1.00 90.19 106 ALA A O 1
ATOM 851 N N . ASP A 1 107 ? -15.325 -3.262 -11.273 1.00 87.69 107 ASP A N 1
ATOM 852 C CA . ASP A 1 107 ? -16.188 -2.129 -10.903 1.00 87.69 107 ASP A CA 1
ATOM 853 C C . ASP A 1 107 ? -15.795 -1.475 -9.564 1.00 87.69 107 ASP A C 1
ATOM 855 O O . ASP A 1 107 ? -16.642 -1.012 -8.792 1.00 87.69 107 ASP A O 1
ATOM 859 N N . LEU A 1 108 ? -14.494 -1.459 -9.264 1.00 86.94 108 LEU A N 1
ATOM 860 C CA . LEU A 1 108 ? -13.918 -0.793 -8.098 1.00 86.94 108 LEU A CA 1
ATOM 861 C C . LEU A 1 108 ? -13.114 0.434 -8.539 1.00 86.94 108 LEU A C 1
ATOM 863 O O . LEU A 1 108 ? -12.615 0.496 -9.659 1.00 86.94 108 LEU A O 1
ATOM 867 N N . ILE A 1 109 ? -12.967 1.410 -7.643 1.00 85.31 109 ILE A N 1
ATOM 868 C CA . ILE A 1 109 ? -12.147 2.610 -7.854 1.00 85.31 109 ILE A CA 1
ATOM 869 C C . ILE A 1 109 ? -11.102 2.659 -6.744 1.00 85.31 109 ILE A C 1
ATOM 871 O O . ILE A 1 109 ? -11.439 2.498 -5.570 1.00 85.31 109 ILE A O 1
ATOM 875 N N . TRP A 1 110 ? -9.842 2.896 -7.104 1.00 88.00 110 TRP A N 1
ATOM 876 C CA . TRP A 1 110 ? -8.792 3.173 -6.130 1.00 88.00 110 TRP A CA 1
ATOM 877 C C . TRP A 1 110 ? -8.730 4.679 -5.857 1.00 88.00 110 TRP A C 1
ATOM 879 O O . TRP A 1 110 ? -8.260 5.447 -6.694 1.00 88.00 110 TRP A O 1
ATOM 889 N N . GLY A 1 111 ? -9.269 5.098 -4.709 1.00 82.38 111 GLY A N 1
ATOM 890 C CA . GLY A 1 111 ? -9.529 6.510 -4.413 1.00 82.38 111 GLY A CA 1
ATOM 891 C C . GLY A 1 111 ? -8.291 7.382 -4.182 1.00 82.38 111 GLY A C 1
ATOM 892 O O . GLY A 1 111 ? -8.364 8.581 -4.432 1.00 82.38 111 GLY A O 1
ATOM 893 N N . ASP A 1 112 ? -7.168 6.792 -3.764 1.00 86.06 112 ASP A N 1
ATOM 894 C CA . ASP A 1 112 ? -5.943 7.514 -3.392 1.00 86.06 112 ASP A CA 1
ATOM 895 C C . ASP A 1 112 ? -4.697 6.924 -4.080 1.00 86.06 112 ASP A C 1
ATOM 897 O O . ASP A 1 112 ? -3.712 6.516 -3.456 1.00 86.06 112 ASP A O 1
ATOM 901 N N . ALA A 1 113 ? -4.757 6.828 -5.410 1.00 88.94 113 ALA A N 1
ATOM 902 C CA . ALA A 1 113 ? -3.653 6.334 -6.224 1.00 88.94 113 ALA A CA 1
ATOM 903 C C . ALA A 1 113 ? -2.470 7.321 -6.213 1.00 88.94 113 ALA A C 1
ATOM 905 O O . ALA A 1 113 ? -2.468 8.330 -6.919 1.00 88.94 113 ALA A O 1
ATOM 906 N N . LYS A 1 114 ? -1.429 7.010 -5.431 1.00 91.44 114 LYS A N 1
ATOM 907 C CA . LYS A 1 114 ? -0.190 7.800 -5.351 1.00 91.44 114 LYS A CA 1
ATOM 908 C C . LYS A 1 114 ? 1.041 6.927 -5.083 1.00 91.44 114 LYS A C 1
ATOM 910 O O . LYS A 1 114 ? 0.907 5.847 -4.506 1.00 91.44 114 LYS A O 1
ATOM 915 N N . PRO A 1 115 ? 2.265 7.375 -5.428 1.00 93.62 115 PRO A N 1
ATOM 916 C CA . PRO A 1 115 ? 3.479 6.570 -5.255 1.00 93.62 115 PRO A CA 1
ATOM 917 C C . PRO A 1 115 ? 3.792 6.158 -3.805 1.00 93.62 115 PRO A C 1
ATOM 919 O O . PRO A 1 115 ? 4.544 5.208 -3.587 1.00 93.62 115 PRO A O 1
ATOM 922 N N . GLN A 1 116 ? 3.246 6.856 -2.808 1.00 94.81 116 GLN A N 1
ATOM 923 C CA . GLN A 1 116 ? 3.355 6.500 -1.389 1.00 94.81 116 GLN A CA 1
ATOM 924 C C . GLN A 1 116 ? 2.501 5.276 -1.029 1.00 94.81 116 GLN A C 1
ATOM 926 O O . GLN A 1 116 ? 2.890 4.509 -0.151 1.00 94.81 116 GLN A O 1
ATOM 931 N N . ASN A 1 117 ? 1.403 5.059 -1.757 1.00 94.81 117 ASN A N 1
ATOM 932 C CA . ASN A 1 117 ? 0.455 3.959 -1.560 1.00 94.81 117 ASN A CA 1
ATOM 933 C C . ASN A 1 117 ? 0.799 2.733 -2.426 1.00 94.81 117 ASN A C 1
ATOM 935 O O . ASN A 1 117 ? -0.003 1.817 -2.606 1.00 94.81 117 ASN A O 1
ATOM 939 N N . ILE A 1 118 ? 2.021 2.703 -2.960 1.00 96.50 118 ILE A N 1
ATOM 940 C CA . ILE A 1 118 ? 2.562 1.598 -3.746 1.00 96.50 118 ILE A CA 1
ATOM 941 C C . ILE A 1 118 ? 3.836 1.135 -3.058 1.00 96.50 118 ILE A C 1
ATOM 943 O O . ILE A 1 118 ? 4.789 1.903 -2.929 1.00 96.50 118 ILE A O 1
ATOM 947 N N . LEU A 1 119 ? 3.872 -0.118 -2.624 1.00 97.44 119 LEU A N 1
ATOM 948 C CA . LEU A 1 119 ? 5.060 -0.747 -2.060 1.00 97.44 119 LEU A CA 1
ATOM 949 C C . LEU A 1 119 ? 5.823 -1.497 -3.151 1.00 97.44 119 LEU A C 1
ATOM 951 O O . LEU A 1 119 ? 5.217 -2.084 -4.045 1.00 97.44 119 LEU A O 1
ATOM 955 N N . VAL A 1 120 ? 7.148 -1.512 -3.040 1.00 97.06 120 VAL A N 1
ATOM 956 C CA . VAL A 1 120 ? 8.025 -2.381 -3.831 1.00 97.06 120 VAL A CA 1
ATOM 957 C C . VAL A 1 120 ? 8.520 -3.492 -2.914 1.00 97.06 120 VAL A C 1
ATOM 959 O O . VAL A 1 120 ? 9.187 -3.220 -1.909 1.00 97.06 120 VAL A O 1
ATOM 962 N N . ASP A 1 121 ? 8.174 -4.735 -3.236 1.00 96.31 121 ASP A N 1
ATOM 963 C CA . ASP A 1 121 ? 8.590 -5.894 -2.448 1.00 96.31 121 ASP A CA 1
ATOM 964 C C . ASP A 1 121 ? 10.058 -6.285 -2.695 1.00 96.31 121 ASP A C 1
ATOM 966 O O . ASP A 1 121 ? 10.795 -5.657 -3.465 1.00 96.31 121 ASP A O 1
ATOM 970 N N . MET A 1 122 ? 10.512 -7.342 -2.023 1.00 96.44 122 MET A N 1
ATOM 971 C CA . MET A 1 122 ? 11.895 -7.814 -2.141 1.00 96.44 122 MET A CA 1
ATOM 972 C C . MET A 1 122 ? 12.259 -8.306 -3.553 1.00 96.44 122 MET A C 1
ATOM 974 O O . MET A 1 122 ? 13.429 -8.246 -3.938 1.00 96.44 122 MET A O 1
ATOM 978 N N . ASN A 1 123 ? 11.263 -8.697 -4.352 1.00 96.25 123 ASN A N 1
ATOM 979 C CA . ASN A 1 123 ? 11.396 -9.168 -5.731 1.00 96.25 123 ASN A CA 1
ATOM 980 C C . ASN A 1 123 ? 11.119 -8.059 -6.761 1.00 96.25 123 ASN A C 1
ATOM 982 O O . ASN A 1 123 ? 10.939 -8.338 -7.951 1.00 96.25 123 ASN A O 1
ATOM 986 N N . ASP A 1 124 ? 11.074 -6.803 -6.309 1.00 95.88 124 ASP A N 1
ATOM 987 C CA . ASP A 1 124 ? 10.753 -5.638 -7.122 1.00 95.88 124 ASP A CA 1
ATOM 988 C C . ASP A 1 124 ? 9.363 -5.714 -7.781 1.00 95.88 124 ASP A C 1
ATOM 990 O O . ASP A 1 124 ? 9.170 -5.199 -8.887 1.00 95.88 124 ASP A O 1
ATOM 994 N N . ARG A 1 125 ? 8.395 -6.366 -7.131 1.00 96.81 125 ARG A N 1
ATOM 995 C CA . ARG A 1 125 ? 6.983 -6.381 -7.539 1.00 96.81 125 ARG A CA 1
ATOM 996 C C . ARG A 1 125 ? 6.199 -5.329 -6.774 1.00 96.81 125 ARG A C 1
ATOM 998 O O . ARG A 1 125 ? 6.559 -4.963 -5.652 1.00 96.81 125 ARG A O 1
ATOM 1005 N N . LEU A 1 126 ? 5.133 -4.838 -7.394 1.00 97.31 126 LEU A N 1
ATOM 1006 C CA . LEU A 1 126 ? 4.299 -3.801 -6.802 1.00 97.31 126 LEU A CA 1
ATOM 1007 C C . LEU A 1 126 ? 3.201 -4.397 -5.929 1.00 97.31 126 LEU A C 1
ATOM 1009 O O . LEU A 1 126 ? 2.524 -5.337 -6.335 1.00 97.31 126 LEU A O 1
ATOM 1013 N N . TRP A 1 127 ? 2.992 -3.788 -4.764 1.00 96.81 127 TRP A N 1
ATOM 1014 C CA . TRP A 1 127 ? 1.837 -4.037 -3.910 1.00 96.81 127 TRP A CA 1
ATOM 1015 C C . TRP A 1 127 ? 1.072 -2.745 -3.671 1.00 96.81 127 TRP A C 1
ATOM 1017 O O . TRP A 1 127 ? 1.668 -1.733 -3.299 1.00 96.81 127 TRP A O 1
ATOM 1027 N N . LEU A 1 128 ? -0.245 -2.781 -3.855 1.00 94.56 128 LEU A N 1
ATOM 1028 C CA . LEU A 1 128 ? -1.102 -1.626 -3.607 1.00 94.56 128 LEU A CA 1
ATOM 1029 C C . LEU A 1 128 ? -1.598 -1.649 -2.161 1.00 94.56 128 LEU A C 1
ATOM 1031 O O . LEU A 1 128 ? -2.031 -2.684 -1.639 1.00 94.56 128 LEU A O 1
ATOM 1035 N N . ILE A 1 129 ? -1.520 -0.498 -1.512 1.00 92.38 129 ILE A N 1
ATOM 1036 C CA . ILE A 1 129 ? -2.043 -0.275 -0.167 1.00 92.38 129 ILE A CA 1
ATOM 1037 C C . ILE A 1 129 ? -2.954 0.944 -0.181 1.00 92.38 129 ILE A C 1
ATOM 1039 O O . ILE A 1 129 ? -2.965 1.684 -1.157 1.00 92.38 129 ILE A O 1
ATOM 1043 N N . ASP A 1 130 ? -3.673 1.143 0.921 1.00 87.06 130 ASP A N 1
ATOM 1044 C CA . ASP A 1 130 ? -4.463 2.349 1.165 1.00 87.06 130 ASP A CA 1
ATOM 1045 C C . ASP A 1 130 ? -5.464 2.654 0.033 1.00 87.06 130 ASP A C 1
ATOM 1047 O O . ASP A 1 130 ? -5.225 3.418 -0.904 1.00 87.06 130 ASP A O 1
ATOM 1051 N N . PHE A 1 131 ? -6.598 1.957 0.109 1.00 82.25 131 PHE A N 1
ATOM 1052 C CA . PHE A 1 131 ? -7.720 2.101 -0.819 1.00 82.25 131 PHE A CA 1
ATOM 1053 C C . PHE A 1 131 ? -8.764 3.099 -0.321 1.00 82.25 131 PHE A C 1
ATOM 1055 O O . PHE A 1 131 ? -9.833 3.212 -0.926 1.00 82.25 131 PHE A O 1
ATOM 1062 N N . ASP A 1 132 ? -8.482 3.773 0.795 1.00 70.56 132 ASP A N 1
ATOM 1063 C CA . ASP A 1 132 ? -9.402 4.730 1.378 1.00 70.56 132 ASP A CA 1
ATOM 1064 C C . ASP A 1 132 ? -9.518 5.967 0.474 1.00 70.56 132 ASP A C 1
ATOM 1066 O O . ASP A 1 132 ? -8.599 6.339 -0.257 1.00 70.56 132 ASP A O 1
ATOM 1070 N N . GLY A 1 133 ? -10.703 6.568 0.453 1.00 57.19 133 GLY A N 1
ATOM 1071 C CA . GLY A 1 133 ? -11.127 7.556 -0.540 1.00 57.19 133 GLY A CA 1
ATOM 1072 C C . GLY A 1 133 ? -10.583 8.966 -0.314 1.00 57.19 133 GLY A C 1
ATOM 1073 O O . GLY A 1 133 ? -11.327 9.933 -0.487 1.00 57.19 133 GLY A O 1
ATOM 1074 N N . GLY A 1 134 ? -9.324 9.104 0.099 1.00 53.62 134 GLY A N 1
ATOM 1075 C CA . GLY A 1 134 ? -8.666 10.399 0.226 1.00 53.62 134 GLY A CA 1
ATOM 1076 C C . GLY A 1 134 ? -8.377 10.999 -1.149 1.00 53.62 134 GLY A C 1
ATOM 1077 O O . GLY A 1 134 ? -7.583 10.461 -1.910 1.00 53.62 134 GLY A O 1
ATOM 1078 N N . TYR A 1 135 ? -8.992 12.134 -1.487 1.00 48.31 135 TYR A N 1
ATOM 1079 C CA . TYR A 1 135 ? -8.624 12.864 -2.702 1.00 48.31 135 TYR A CA 1
ATOM 1080 C C . TYR A 1 135 ? -7.247 13.511 -2.517 1.00 48.31 135 TYR A C 1
ATOM 1082 O O . TYR A 1 135 ? -7.117 14.483 -1.771 1.00 48.31 135 TYR A O 1
ATOM 1090 N N . THR A 1 136 ? -6.234 13.012 -3.229 1.00 50.31 136 THR A N 1
ATOM 1091 C CA . THR A 1 136 ? -4.946 13.703 -3.370 1.00 50.31 136 THR A CA 1
ATOM 1092 C C . THR A 1 136 ? -4.986 14.592 -4.627 1.00 50.31 136 THR A C 1
ATOM 1094 O O . THR A 1 136 ? -4.984 14.070 -5.748 1.00 50.31 136 THR A O 1
ATOM 1097 N N . PRO A 1 137 ? -5.005 15.937 -4.497 1.00 44.19 137 PRO A N 1
ATOM 1098 C CA . PRO A 1 137 ? -4.947 16.833 -5.651 1.00 44.19 137 PRO A CA 1
ATOM 1099 C C . PRO A 1 137 ? -3.679 16.554 -6.469 1.00 44.19 137 PRO A C 1
ATOM 1101 O O . PRO A 1 137 ? -2.622 16.385 -5.867 1.00 44.19 137 PRO A O 1
ATOM 1104 N N . SER A 1 138 ? -3.776 16.565 -7.807 1.00 57.50 138 SER A N 1
ATOM 1105 C CA . SER A 1 138 ? -2.727 16.306 -8.832 1.00 57.50 138 SER A CA 1
ATOM 1106 C C . SER A 1 138 ? -2.619 14.895 -9.436 1.00 57.50 138 SER A C 1
ATOM 1108 O O . SER A 1 138 ? -1.881 14.747 -10.409 1.00 57.50 138 SER A O 1
ATOM 1110 N N . TRP A 1 139 ? -3.373 13.895 -8.956 1.00 57.03 139 TRP A N 1
ATOM 1111 C CA . TRP A 1 139 ? -3.253 12.503 -9.447 1.00 57.03 139 TRP A CA 1
ATOM 1112 C C . TRP A 1 139 ? -4.506 11.907 -10.109 1.00 57.03 139 TRP A C 1
ATOM 1114 O O . TRP A 1 139 ? -4.396 10.891 -10.792 1.00 57.03 139 TRP A O 1
ATOM 1124 N N . ALA A 1 140 ? -5.669 12.549 -9.984 1.00 49.06 140 ALA A N 1
ATOM 1125 C CA . ALA A 1 140 ? -6.895 12.163 -10.681 1.00 49.06 140 ALA A CA 1
ATOM 1126 C C . ALA A 1 140 ? -7.599 13.402 -11.255 1.00 49.06 140 ALA A C 1
ATOM 1128 O O 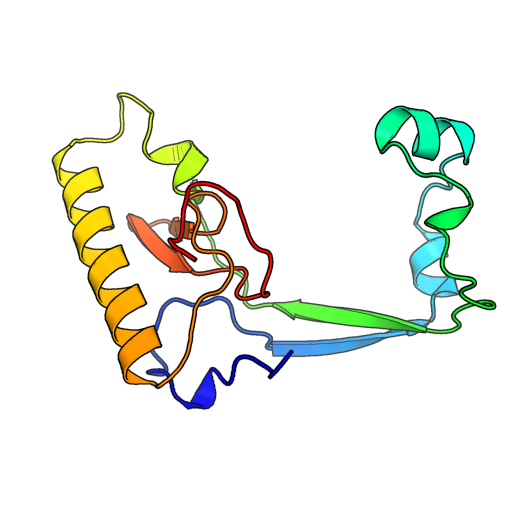. ALA A 1 140 ? -7.654 14.445 -10.596 1.00 49.06 140 ALA A O 1
ATOM 1129 N N . GLU A 1 141 ? -8.123 13.297 -12.480 1.00 50.91 141 GLU A N 1
ATOM 1130 C CA . GLU A 1 141 ? -9.087 14.275 -12.998 1.00 50.91 141 GLU A CA 1
ATOM 1131 C C . GLU A 1 141 ? -10.432 14.096 -12.282 1.00 50.91 141 GLU A C 1
ATOM 1133 O O . GLU A 1 141 ? -10.770 12.999 -11.834 1.00 50.91 141 GLU A O 1
ATOM 1138 N N . LYS A 1 142 ? -11.149 15.209 -12.121 1.00 42.78 142 LYS A N 1
ATOM 1139 C CA . LYS A 1 142 ? -12.400 15.287 -11.366 1.00 42.78 142 LYS A CA 1
ATOM 1140 C C . LYS A 1 142 ? -13.573 14.661 -12.113 1.00 42.78 142 LYS A C 1
ATOM 1142 O O . LYS A 1 142 ? -13.647 14.868 -13.343 1.00 42.78 142 LYS A O 1
#

pLDDT: mean 81.96, std 14.87, range [42.78, 97.75]

Organism: NCBI:txid278940

Foldseek 3Di:
DDDLPCVLFDPPQQEKDFPDKDKDFVVVVCVPDDDDDPVRCCVPPVDDPVNPDPPPRPRIDIDTDIDDAAAPAFQVVPVPDPVQDPVLVVVQVVLVVVSQVRQVVSVHHQQDDDRNQWTQGPVRHIHGYDSDNDHDPPPDDD

Radius of gyration: 18.95 Å; chains: 1; bounding box: 39×37×47 Å